Protein AF-A0A559JQ53-F1 (afdb_monomer_lite)

Sequence (118 aa):
MRSNHPAIQATTRSGTSKWLIRFFVFIILFGSMTIGLQQVKAPRPVGSEAHADQFSAARAMEKLREIAKEPHPVEYVAHDKVRDYLLSELDDMGLMPVVQQAVVTSEWDRSRTMSSCS

Structure (mmCIF, N/CA/C/O backbone):
data_AF-A0A559JQ53-F1
#
_entry.id   AF-A0A559JQ53-F1
#
loop_
_atom_site.group_PDB
_atom_site.id
_atom_site.type_symbol
_atom_site.label_atom_id
_atom_site.label_alt_id
_atom_site.label_comp_id
_atom_site.label_asym_id
_atom_site.label_entity_id
_atom_site.label_se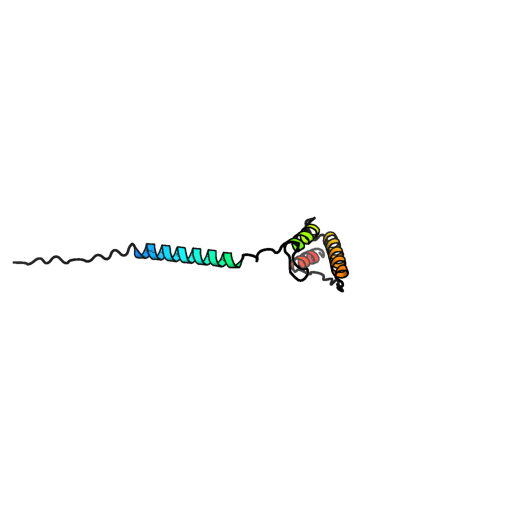q_id
_atom_site.pdbx_PDB_ins_code
_atom_site.Cartn_x
_atom_site.Cartn_y
_atom_site.Cartn_z
_atom_site.occupancy
_atom_site.B_iso_or_equiv
_atom_site.auth_seq_id
_atom_site.auth_comp_id
_atom_site.auth_asym_id
_atom_site.auth_atom_id
_atom_site.pdbx_PDB_model_num
ATOM 1 N N . MET A 1 1 ? -23.990 40.379 81.858 1.00 44.88 1 MET A N 1
ATOM 2 C CA . MET A 1 1 ? -24.014 38.956 81.450 1.00 44.88 1 MET A CA 1
ATOM 3 C C . MET A 1 1 ? -23.853 38.892 79.941 1.00 44.88 1 MET A C 1
ATOM 5 O O . MET A 1 1 ? -24.730 39.360 79.232 1.00 44.88 1 MET A O 1
ATOM 9 N N . ARG A 1 2 ? -22.688 38.446 79.461 1.00 46.19 2 ARG A N 1
ATOM 10 C CA . ARG A 1 2 ? -22.316 38.428 78.039 1.00 46.19 2 ARG A CA 1
ATOM 11 C C . ARG A 1 2 ? -22.658 37.049 77.477 1.00 46.19 2 ARG A C 1
ATOM 13 O O . ARG A 1 2 ? -22.052 36.068 77.894 1.00 46.19 2 ARG A O 1
ATOM 20 N N . SER A 1 3 ? -23.662 36.963 76.610 1.00 58.19 3 SER A N 1
ATOM 21 C CA . SER A 1 3 ? -23.991 35.734 75.889 1.00 58.19 3 SER A CA 1
ATOM 22 C C . SER A 1 3 ? -22.958 35.508 74.783 1.00 58.19 3 SER A C 1
ATOM 24 O O . SER A 1 3 ? -22.817 36.310 73.863 1.00 58.19 3 SER A O 1
ATOM 26 N N . ASN A 1 4 ? -22.206 34.416 74.897 1.00 60.72 4 ASN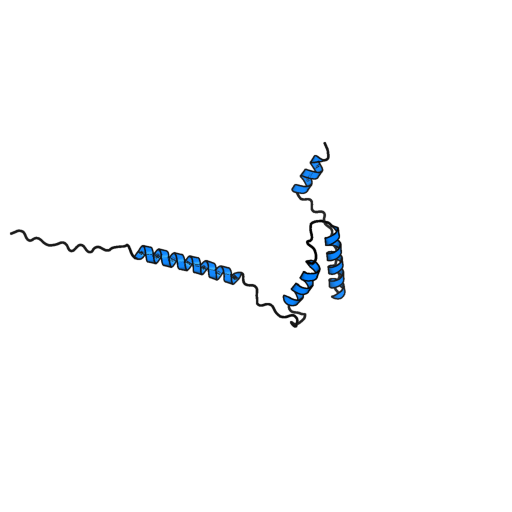 A N 1
ATOM 27 C CA . ASN A 1 4 ? -21.311 33.938 73.851 1.00 60.72 4 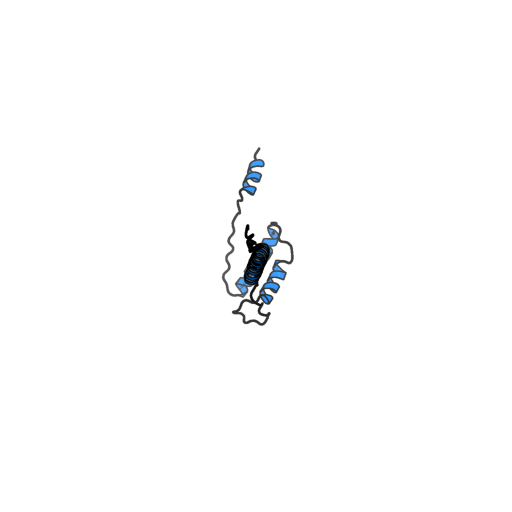ASN A CA 1
ATOM 28 C C . ASN A 1 4 ? -22.121 33.029 72.918 1.00 60.72 4 ASN A C 1
ATOM 30 O O . ASN A 1 4 ? -22.472 31.914 73.298 1.00 60.72 4 ASN A O 1
ATOM 34 N N . HIS A 1 5 ? -22.430 33.498 71.709 1.00 64.88 5 HIS A N 1
ATOM 35 C CA . HIS A 1 5 ? -22.939 32.640 70.640 1.00 64.88 5 HIS A CA 1
ATOM 36 C C . HIS A 1 5 ? -21.759 31.986 69.907 1.00 64.88 5 HIS A C 1
ATOM 38 O O . HIS A 1 5 ? -20.913 32.714 69.382 1.00 64.88 5 HIS A O 1
ATOM 44 N N . PRO A 1 6 ? -21.678 30.647 69.817 1.00 63.78 6 PRO A N 1
ATOM 45 C CA . PRO A 1 6 ? -20.735 30.017 68.910 1.00 63.78 6 PRO A CA 1
ATOM 46 C C . PRO A 1 6 ? -21.240 30.171 67.471 1.00 63.78 6 PRO A C 1
ATOM 48 O O . PRO A 1 6 ? -22.313 29.689 67.108 1.00 63.78 6 PRO A O 1
ATOM 51 N N . ALA A 1 7 ? -20.449 30.854 66.647 1.00 60.94 7 ALA A N 1
ATOM 52 C CA . ALA A 1 7 ? -20.612 30.852 65.204 1.00 60.94 7 ALA A CA 1
ATOM 53 C C . ALA A 1 7 ? -20.328 29.436 64.675 1.00 60.94 7 ALA A C 1
ATOM 55 O O . ALA A 1 7 ? -19.196 28.956 64.737 1.00 60.94 7 ALA A O 1
ATOM 56 N N . ILE A 1 8 ? -21.357 28.764 64.159 1.00 58.47 8 ILE A N 1
ATOM 57 C CA . ILE A 1 8 ? -21.209 27.508 63.422 1.00 58.47 8 ILE A CA 1
ATOM 58 C C . ILE A 1 8 ? -20.579 27.850 62.067 1.00 58.47 8 ILE A C 1
ATOM 60 O O . ILE A 1 8 ? -21.255 28.332 61.161 1.00 58.47 8 ILE A O 1
ATOM 64 N N . GLN A 1 9 ? -19.269 27.642 61.928 1.00 60.72 9 GLN A N 1
ATOM 65 C CA . GLN A 1 9 ? -18.598 27.760 60.636 1.00 60.72 9 GLN A CA 1
ATOM 66 C C . GLN A 1 9 ? -18.776 26.459 59.848 1.00 60.72 9 GLN A C 1
ATOM 68 O O . GLN A 1 9 ? -18.140 25.445 60.134 1.00 60.72 9 GLN A O 1
ATOM 73 N N . ALA A 1 10 ? -19.650 26.491 58.842 1.00 55.91 10 ALA A N 1
ATOM 74 C CA . ALA A 1 10 ? -19.766 25.430 57.852 1.00 55.91 10 ALA A CA 1
ATOM 75 C C . ALA A 1 10 ? -18.539 25.467 56.924 1.00 55.91 10 ALA A C 1
ATOM 77 O O . ALA A 1 10 ? -18.454 26.254 55.985 1.00 55.91 10 ALA A O 1
ATOM 78 N N . THR A 1 11 ? -17.560 24.618 57.217 1.00 59.84 11 THR A N 1
ATOM 79 C CA . THR A 1 11 ? -16.381 24.394 56.377 1.00 59.84 11 THR A CA 1
ATOM 80 C C . THR A 1 11 ? -16.777 23.520 55.183 1.00 59.84 11 THR A C 1
ATOM 82 O O . THR A 1 11 ? -17.080 22.336 55.322 1.00 59.84 11 THR A O 1
ATOM 85 N N . THR A 1 12 ? -16.802 24.103 53.983 1.00 59.12 12 THR A N 1
ATOM 86 C CA . THR A 1 12 ? -16.924 23.351 52.728 1.00 59.12 12 THR A CA 1
ATOM 87 C C . THR A 1 12 ? -15.522 23.009 52.220 1.00 59.12 12 THR A C 1
ATOM 89 O O . THR A 1 12 ? -14.840 23.789 51.558 1.00 59.12 12 THR A O 1
ATOM 92 N N . ARG A 1 13 ? -15.044 21.808 52.562 1.00 57.47 13 ARG A N 1
ATOM 93 C CA . ARG A 1 13 ? -13.749 21.278 52.105 1.00 57.47 13 ARG A CA 1
ATOM 94 C C . ARG A 1 13 ? -13.833 20.891 50.621 1.00 57.47 13 ARG A C 1
ATOM 96 O O . ARG A 1 13 ? -14.229 19.782 50.280 1.00 57.47 13 ARG A O 1
ATOM 103 N N . SER A 1 14 ? -13.407 21.780 49.726 1.00 60.47 14 SER A N 1
ATOM 104 C CA . SER A 1 14 ? -13.459 21.634 48.255 1.00 60.47 14 SER A CA 1
ATOM 105 C C . SER A 1 14 ? -12.418 20.671 47.634 1.00 60.47 14 SER A C 1
ATOM 107 O O . SER A 1 14 ? -12.075 20.777 46.456 1.00 60.47 14 SER A O 1
ATOM 109 N N . GLY A 1 15 ? -11.906 19.699 48.398 1.00 60.91 15 GLY A N 1
ATOM 110 C CA . GLY A 1 15 ? -10.804 18.822 47.968 1.00 60.91 15 GLY A CA 1
ATOM 111 C C . GLY A 1 15 ? -11.198 17.671 47.032 1.00 60.91 15 GLY A C 1
ATOM 112 O O . GLY A 1 15 ? -10.378 17.222 46.236 1.00 60.91 15 GLY A O 1
ATOM 113 N N . THR A 1 16 ? -12.447 17.205 47.087 1.00 64.62 16 THR A N 1
ATOM 114 C CA . THR A 1 16 ? -12.922 16.017 46.349 1.00 64.62 16 THR A CA 1
ATOM 115 C C . THR A 1 16 ? -13.294 16.320 44.896 1.00 64.62 16 THR A C 1
ATOM 117 O O . THR A 1 16 ? -13.048 15.505 44.009 1.00 64.62 16 THR A O 1
ATOM 120 N N . SER A 1 17 ? -13.804 17.525 44.624 1.00 70.06 17 SER A N 1
ATOM 121 C CA . SER A 1 17 ? -14.234 17.951 43.284 1.00 70.06 17 SER A CA 1
ATOM 122 C C . SER A 1 17 ? -13.087 17.948 42.264 1.00 70.06 17 SER A C 1
ATOM 124 O O . SER A 1 17 ? -13.250 17.467 41.146 1.00 70.06 17 SER A O 1
ATOM 126 N N . LYS A 1 18 ? -11.876 18.372 42.655 1.00 81.38 18 LYS A N 1
ATOM 127 C CA . LYS A 1 18 ? -10.714 18.374 41.745 1.00 81.38 18 LYS A CA 1
ATOM 128 C C . LYS A 1 18 ? -10.269 16.968 41.342 1.00 81.38 18 LYS A C 1
ATOM 130 O O . LYS A 1 18 ? -9.791 16.782 40.227 1.00 81.38 18 LYS A O 1
ATOM 135 N N . TRP A 1 19 ? -10.404 15.992 42.237 1.00 86.00 19 TRP A N 1
ATOM 136 C CA . TRP A 1 19 ? -10.078 14.599 41.938 1.00 86.00 19 TRP A CA 1
ATOM 137 C C . TRP A 1 19 ? -11.107 13.988 40.983 1.00 86.00 19 TRP A C 1
ATOM 139 O O . TRP A 1 19 ? -10.726 13.346 40.009 1.00 86.00 19 TRP A O 1
ATOM 149 N N . LEU A 1 20 ? -12.390 14.306 41.182 1.00 90.31 20 LEU A N 1
ATOM 150 C CA . LEU A 1 20 ? -13.462 13.921 40.263 1.00 90.31 20 LEU A CA 1
ATOM 151 C C . LEU A 1 20 ? -13.266 14.539 38.874 1.00 90.31 20 LEU A C 1
ATOM 153 O O . LEU A 1 20 ? -13.305 13.818 37.884 1.00 90.31 20 LEU A O 1
ATOM 157 N N . ILE A 1 21 ? -12.968 15.839 38.785 1.00 91.62 21 ILE A N 1
ATOM 158 C CA . ILE A 1 21 ? -12.699 16.507 37.500 1.00 91.62 21 ILE A CA 1
ATOM 159 C C . ILE A 1 21 ? -11.501 15.860 36.794 1.00 91.62 21 ILE A C 1
ATOM 161 O O . ILE A 1 21 ? -11.582 15.559 35.608 1.00 91.62 21 ILE A O 1
ATOM 165 N N . ARG A 1 22 ? -10.402 15.594 37.512 1.00 91.88 22 ARG A N 1
ATOM 166 C CA . ARG A 1 22 ? -9.226 14.915 36.943 1.00 91.88 22 ARG A CA 1
ATOM 167 C C . ARG A 1 22 ? -9.555 13.519 36.422 1.00 91.88 22 ARG A C 1
ATOM 169 O O . ARG A 1 22 ? -9.094 13.160 35.344 1.00 91.88 22 ARG A O 1
ATOM 176 N N . PHE A 1 23 ? -10.369 12.765 37.153 1.00 95.06 23 PHE A N 1
ATOM 177 C CA . PHE A 1 23 ? -10.820 11.444 36.733 1.00 95.06 23 PHE A CA 1
ATOM 178 C C . PHE A 1 23 ? -11.698 11.510 35.475 1.00 95.06 23 PHE A C 1
ATOM 180 O O . PHE A 1 23 ? -11.453 10.779 34.520 1.00 95.06 23 PHE A O 1
ATOM 187 N N . PHE A 1 24 ? -12.654 12.442 35.422 1.00 95.50 24 PHE A N 1
ATOM 188 C CA . PHE A 1 24 ? -13.488 12.660 34.238 1.00 95.50 24 PHE A CA 1
ATOM 189 C C . PHE A 1 24 ? -12.669 13.080 33.014 1.00 95.50 24 PHE A C 1
ATOM 191 O O . PHE A 1 24 ? -12.865 12.525 31.937 1.00 95.50 24 PHE A O 1
ATOM 198 N N . VAL A 1 25 ? -11.713 14.002 33.171 1.00 96.19 25 VAL A N 1
ATOM 199 C CA . VAL A 1 25 ? -10.800 14.395 32.083 1.00 96.19 25 VAL A CA 1
ATOM 200 C C . VAL A 1 25 ? -9.997 13.192 31.590 1.00 96.19 25 VAL A C 1
ATOM 202 O O . VAL A 1 25 ? -9.870 13.002 30.384 1.00 96.19 25 VAL A O 1
ATOM 205 N N . PHE A 1 26 ? -9.504 12.347 32.499 1.00 96.06 26 PHE A N 1
ATOM 206 C CA . PHE A 1 26 ? -8.769 11.139 32.130 1.00 96.06 26 PHE A CA 1
ATOM 207 C C . PHE A 1 26 ? -9.640 10.147 31.348 1.00 96.06 26 PHE A C 1
ATOM 209 O O . PHE A 1 26 ? -9.207 9.638 30.317 1.00 96.06 26 PHE A O 1
ATOM 216 N N . ILE A 1 27 ? -10.888 9.924 31.780 1.00 96.50 27 ILE A N 1
ATOM 217 C CA . ILE A 1 27 ? -11.850 9.081 31.055 1.00 96.50 27 ILE A CA 1
ATOM 218 C C . ILE A 1 27 ? -12.134 9.644 29.663 1.00 96.50 27 ILE A C 1
ATOM 220 O O . ILE A 1 27 ? -12.154 8.880 28.704 1.00 96.50 27 ILE A O 1
ATOM 224 N N . ILE A 1 28 ? -12.326 10.958 29.531 1.00 96.69 28 ILE A N 1
ATOM 225 C CA . ILE A 1 28 ? -12.579 11.594 28.231 1.00 96.69 28 ILE A CA 1
ATOM 226 C C . ILE A 1 28 ? -11.377 11.409 27.301 1.00 96.69 28 ILE A C 1
ATOM 228 O O . ILE A 1 28 ? -11.557 11.064 26.136 1.00 96.69 28 ILE A O 1
ATOM 232 N N . LEU A 1 29 ? -10.157 11.589 27.812 1.00 96.81 29 LEU A N 1
ATOM 233 C CA . LEU A 1 29 ? -8.930 11.459 27.027 1.00 96.81 29 LEU A CA 1
ATOM 234 C C . LEU A 1 29 ? -8.686 10.009 26.581 1.00 96.81 29 LEU A C 1
ATOM 236 O O . LEU A 1 29 ? -8.302 9.753 25.443 1.00 96.81 29 LEU A O 1
ATOM 240 N N . PHE A 1 30 ? -8.965 9.042 27.456 1.00 96.62 30 PHE A N 1
ATOM 241 C CA . PHE A 1 30 ? -8.856 7.622 27.123 1.00 96.62 30 PHE A CA 1
ATOM 242 C C . PHE A 1 30 ? -9.989 7.161 26.190 1.00 96.62 30 PHE A C 1
ATOM 244 O O . PHE A 1 30 ? -9.778 6.382 25.259 1.00 96.62 30 PHE A O 1
ATOM 251 N N . GLY A 1 31 ? -11.197 7.682 26.396 1.00 96.12 31 GLY A N 1
ATOM 252 C CA . GLY A 1 31 ? -12.355 7.451 25.539 1.00 96.12 31 GLY A CA 1
ATOM 253 C C . GLY A 1 31 ? -12.126 7.967 24.120 1.00 96.12 31 GLY A C 1
ATOM 254 O O . GLY A 1 31 ? -12.322 7.224 23.163 1.00 96.12 31 GLY A O 1
ATOM 255 N N . SER A 1 32 ? -11.631 9.196 23.958 1.00 92.62 32 SER A N 1
ATOM 256 C CA . SER A 1 32 ? -11.339 9.747 22.630 1.00 92.62 32 SER A CA 1
ATOM 257 C C . SER A 1 32 ? -10.225 8.975 21.919 1.00 92.62 32 SER A C 1
ATOM 259 O O . SER A 1 32 ? -10.362 8.669 20.736 1.00 92.62 32 SER A O 1
ATOM 261 N N . MET A 1 33 ? -9.175 8.575 22.646 1.00 93.88 33 MET A N 1
ATOM 262 C CA . MET A 1 33 ? -8.096 7.735 22.118 1.00 93.88 33 MET A CA 1
ATOM 263 C C . MET A 1 33 ? -8.623 6.386 21.608 1.00 93.88 33 MET A C 1
ATOM 265 O O . MET A 1 33 ? -8.331 5.984 20.484 1.00 93.88 33 MET A O 1
ATOM 269 N N . THR A 1 34 ? -9.440 5.689 22.402 1.00 92.00 34 THR A N 1
ATOM 270 C CA . THR A 1 34 ? -9.993 4.380 22.010 1.00 92.00 34 THR A CA 1
ATOM 271 C C . THR A 1 34 ? -10.966 4.478 20.835 1.00 92.00 34 THR A C 1
ATOM 273 O O . THR A 1 34 ? -10.906 3.637 19.938 1.00 92.00 34 THR A O 1
ATOM 276 N N . ILE A 1 35 ? -11.815 5.510 20.793 1.00 90.19 35 ILE A N 1
ATOM 277 C CA . ILE A 1 35 ? -12.719 5.776 19.662 1.00 90.19 35 ILE A CA 1
ATOM 278 C C . ILE A 1 35 ? -11.915 6.081 18.393 1.00 90.19 35 ILE A C 1
ATOM 280 O O . ILE A 1 35 ? -12.213 5.527 17.336 1.00 90.19 35 ILE A O 1
ATOM 284 N N . GLY A 1 36 ? -10.865 6.901 18.492 1.00 88.88 36 GLY A N 1
ATOM 285 C CA . GLY A 1 36 ? -9.970 7.188 17.370 1.00 88.88 36 GLY A CA 1
ATOM 286 C C . GLY A 1 36 ? -9.325 5.919 16.811 1.00 88.88 36 GLY A C 1
ATOM 287 O O . GLY A 1 36 ? -9.364 5.678 15.608 1.00 88.88 36 GLY A O 1
ATOM 288 N N . LEU A 1 37 ? -8.827 5.040 17.685 1.00 86.69 37 LEU A N 1
ATOM 289 C CA . LEU A 1 37 ? -8.237 3.760 17.279 1.00 86.69 37 LEU A CA 1
ATOM 290 C C . LEU A 1 37 ? -9.243 2.801 16.623 1.00 86.69 37 LEU A C 1
ATOM 292 O O . LEU A 1 37 ? -8.848 1.957 15.820 1.00 86.69 37 LEU A O 1
ATOM 296 N N . GLN A 1 38 ? -10.539 2.906 16.928 1.00 83.75 38 GLN A N 1
ATOM 297 C CA . GLN A 1 38 ? -11.557 2.100 16.249 1.00 83.75 38 GLN A CA 1
ATOM 298 C C . GLN A 1 38 ? -11.772 2.522 14.791 1.00 83.75 38 GLN A C 1
ATOM 300 O O . GLN A 1 38 ? -12.089 1.659 13.977 1.00 83.75 38 GLN A O 1
ATOM 305 N N . GLN A 1 39 ? -11.535 3.791 14.442 1.00 78.94 39 GLN A N 1
ATOM 306 C CA . GLN A 1 39 ? -11.649 4.274 13.059 1.00 78.94 39 GLN A CA 1
ATOM 307 C C . GLN A 1 39 ? -10.520 3.762 12.151 1.00 78.94 39 GLN A C 1
ATOM 309 O O . GLN A 1 39 ? -10.686 3.714 10.938 1.00 78.94 39 GLN A O 1
ATOM 314 N N . VAL A 1 40 ? -9.392 3.333 12.725 1.00 83.69 40 VAL A N 1
ATOM 315 C CA . VAL A 1 40 ? -8.222 2.831 11.977 1.00 83.69 40 VAL A CA 1
ATOM 316 C C . VAL A 1 40 ? -8.338 1.330 11.653 1.00 83.69 40 VAL A C 1
ATOM 318 O O . VAL A 1 40 ? -7.506 0.769 10.943 1.00 83.69 40 VAL A O 1
ATOM 321 N N . LYS A 1 41 ? -9.368 0.635 12.153 1.00 74.31 41 LYS A N 1
ATOM 322 C CA . LYS A 1 41 ? -9.524 -0.804 11.910 1.00 74.31 41 LYS A CA 1
ATOM 323 C C . LYS A 1 41 ? -9.951 -1.062 10.468 1.00 74.31 41 LYS A C 1
ATOM 325 O O . LYS A 1 41 ? -11.039 -0.669 10.057 1.00 74.31 41 LYS A O 1
ATOM 330 N N . ALA A 1 42 ? -9.113 -1.787 9.732 1.00 73.62 42 ALA A N 1
ATOM 331 C CA . ALA A 1 42 ? -9.477 -2.294 8.419 1.00 73.62 42 ALA A CA 1
ATOM 332 C C . ALA A 1 42 ? -10.738 -3.183 8.509 1.00 73.62 42 ALA A C 1
ATOM 334 O O . ALA A 1 42 ? -10.925 -3.890 9.510 1.00 73.62 42 ALA A O 1
ATOM 335 N N . PRO A 1 43 ? -11.603 -3.171 7.478 1.00 73.50 43 PRO A N 1
ATOM 336 C CA . PRO A 1 43 ? -12.722 -4.100 7.390 1.00 73.50 43 PRO A CA 1
ATOM 337 C C . PRO A 1 43 ? -12.224 -5.551 7.431 1.00 73.50 43 PRO A C 1
ATOM 339 O O . PRO A 1 43 ? -11.084 -5.846 7.063 1.00 73.50 43 PRO A O 1
ATOM 342 N N . ARG A 1 44 ? -13.073 -6.473 7.908 1.00 74.25 44 ARG A N 1
ATOM 343 C CA . ARG A 1 44 ? -12.699 -7.892 8.005 1.00 74.25 44 ARG A CA 1
ATOM 344 C C . ARG A 1 44 ? -12.310 -8.423 6.617 1.00 74.25 44 ARG A C 1
ATOM 346 O O . ARG A 1 44 ? -13.075 -8.218 5.675 1.00 74.25 44 ARG A O 1
ATOM 353 N N . PRO A 1 45 ? -11.161 -9.106 6.486 1.00 73.62 45 PRO A N 1
ATOM 354 C CA . PRO A 1 45 ? -10.713 -9.612 5.200 1.00 73.62 45 PRO A CA 1
ATOM 355 C C . PRO A 1 45 ? -11.648 -10.720 4.712 1.00 73.62 45 PRO A C 1
ATOM 357 O O . PRO A 1 45 ? -11.973 -11.647 5.456 1.00 73.62 45 PRO A O 1
ATOM 360 N N . VAL A 1 46 ? -12.065 -10.623 3.452 1.00 79.25 46 VAL A N 1
ATOM 361 C CA . VAL A 1 46 ? -12.770 -11.702 2.754 1.00 79.25 46 VAL A CA 1
ATOM 362 C C . VAL A 1 46 ? -11.737 -12.743 2.303 1.00 79.25 46 VAL A C 1
ATOM 364 O O . VAL A 1 46 ? -10.612 -12.383 1.944 1.00 79.25 46 VAL A O 1
ATOM 367 N N . GLY A 1 47 ? -12.090 -14.030 2.372 1.00 78.00 47 GLY A N 1
ATOM 368 C CA . GLY A 1 47 ? -11.197 -15.144 2.027 1.00 78.00 47 GLY A CA 1
ATOM 369 C C . GLY A 1 47 ? -10.794 -15.193 0.546 1.00 78.00 47 GLY A C 1
ATOM 370 O O . GLY A 1 47 ? -11.226 -14.368 -0.262 1.00 78.00 47 GLY A O 1
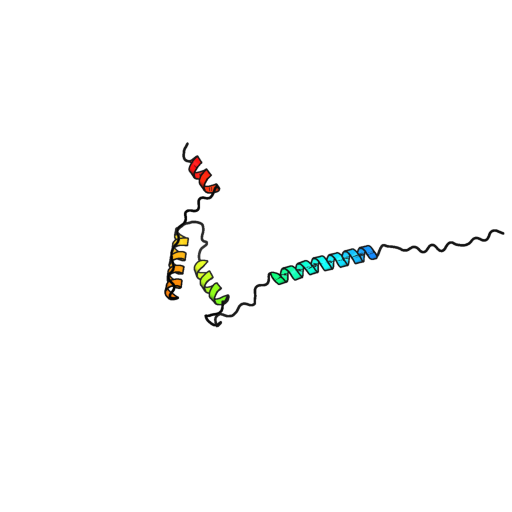ATOM 371 N N . SER A 1 48 ? -9.964 -16.174 0.179 1.00 76.75 48 SER A N 1
ATOM 372 C CA . SER A 1 48 ? -9.519 -16.414 -1.208 1.00 76.75 48 SER A CA 1
ATOM 373 C C . SER A 1 48 ? -10.676 -16.724 -2.159 1.00 76.75 48 SER A C 1
ATOM 375 O O . SER A 1 48 ? -10.653 -16.281 -3.304 1.00 76.75 48 SER A O 1
ATOM 377 N N . GLU A 1 49 ? -11.713 -17.387 -1.644 1.00 80.31 49 GLU A N 1
ATOM 378 C CA . GLU A 1 49 ? -12.896 -17.847 -2.387 1.00 80.31 49 GLU A CA 1
ATOM 379 C C . GLU A 1 49 ? -13.966 -16.760 -2.594 1.00 80.31 49 GLU A C 1
ATOM 381 O O . GLU A 1 49 ? -15.080 -17.054 -3.021 1.00 80.31 49 GLU A O 1
ATOM 386 N N . ALA A 1 50 ? -13.676 -15.498 -2.251 1.00 78.56 50 ALA A N 1
ATOM 387 C CA . ALA A 1 50 ? -14.598 -14.395 -2.524 1.00 78.56 50 ALA A CA 1
ATOM 388 C C . ALA A 1 50 ? -14.901 -14.313 -4.029 1.00 78.56 50 ALA A C 1
ATOM 390 O O . ALA A 1 50 ? -14.025 -14.605 -4.845 1.00 78.56 50 ALA A O 1
ATOM 391 N N . HIS A 1 51 ? -16.086 -13.841 -4.415 1.00 81.12 51 HIS A N 1
ATOM 392 C CA . HIS A 1 51 ? -16.390 -13.621 -5.830 1.00 81.12 51 HIS A CA 1
ATOM 393 C C . HIS A 1 51 ? -15.349 -12.702 -6.502 1.00 81.12 51 HIS A C 1
ATOM 395 O O . HIS A 1 51 ? -14.703 -11.875 -5.848 1.00 81.12 51 HIS A O 1
ATOM 401 N N . ALA A 1 52 ? -15.146 -12.886 -7.809 1.00 81.50 52 ALA A N 1
ATOM 402 C CA . ALA A 1 52 ? -14.130 -12.167 -8.581 1.00 81.50 52 ALA A CA 1
ATOM 403 C C . ALA A 1 52 ? -14.403 -10.654 -8.684 1.00 81.50 52 ALA A C 1
ATOM 405 O O . ALA A 1 52 ? -13.472 -9.874 -8.854 1.00 81.50 52 ALA A O 1
ATOM 406 N N . ASP A 1 53 ? -15.662 -10.243 -8.528 1.00 83.94 53 ASP A N 1
ATOM 407 C CA . ASP A 1 53 ? -16.112 -8.847 -8.505 1.00 83.94 53 ASP A CA 1
ATOM 408 C C . ASP A 1 53 ? -15.862 -8.143 -7.158 1.00 83.94 53 ASP A C 1
ATOM 410 O O . ASP A 1 53 ? -16.056 -6.933 -7.038 1.00 83.94 53 ASP A O 1
ATOM 414 N N . GLN A 1 54 ? -15.411 -8.881 -6.140 1.00 83.81 54 GLN A N 1
ATOM 415 C CA . GLN A 1 54 ? -15.134 -8.357 -4.810 1.00 83.81 54 GLN A CA 1
ATOM 416 C C . GLN A 1 54 ? -13.637 -8.323 -4.526 1.00 83.81 54 GLN A C 1
ATOM 418 O O . GLN A 1 54 ? -12.870 -9.230 -4.862 1.00 83.81 54 GLN A O 1
ATOM 423 N N . PHE A 1 55 ? -13.211 -7.276 -3.827 1.00 82.56 55 PHE A N 1
ATOM 424 C CA . PHE A 1 55 ? -11.848 -7.194 -3.330 1.00 82.56 55 PHE A CA 1
ATOM 425 C C . PHE A 1 55 ? -11.602 -8.259 -2.246 1.00 82.56 55 PHE A C 1
ATOM 427 O O . PHE A 1 55 ? -12.319 -8.323 -1.247 1.00 82.56 55 PHE A O 1
ATOM 434 N N . SER A 1 56 ? -10.551 -9.066 -2.417 1.00 88.56 56 SER A N 1
ATOM 435 C CA . SER A 1 56 ? -10.084 -10.040 -1.423 1.00 88.56 56 SER A CA 1
ATOM 436 C C . SER A 1 56 ? -8.664 -9.696 -0.995 1.00 88.56 56 SER A C 1
ATOM 438 O O . SER A 1 56 ? -7.723 -9.776 -1.788 1.00 88.56 56 SER A O 1
ATOM 440 N N . ALA A 1 57 ? -8.499 -9.362 0.286 1.00 86.06 57 ALA A N 1
ATOM 441 C CA . ALA A 1 57 ? -7.182 -9.123 0.865 1.00 86.06 57 ALA A CA 1
ATOM 442 C C . ALA A 1 57 ? -6.287 -10.370 0.764 1.00 86.06 57 ALA A C 1
ATOM 444 O O . ALA A 1 57 ? -5.081 -10.238 0.591 1.00 86.06 57 ALA A O 1
ATOM 445 N N . ALA A 1 58 ? -6.864 -11.577 0.815 1.00 86.50 58 ALA A N 1
ATOM 446 C CA . ALA A 1 58 ? -6.112 -12.820 0.668 1.00 86.50 58 ALA A CA 1
ATOM 447 C C . ALA A 1 58 ? -5.478 -12.946 -0.731 1.00 86.50 58 ALA A C 1
ATOM 449 O O . ALA A 1 58 ? -4.277 -13.194 -0.824 1.00 86.50 58 ALA A O 1
ATOM 450 N N . ARG A 1 59 ? -6.250 -12.688 -1.801 1.00 88.56 59 ARG A N 1
ATOM 451 C CA . ARG A 1 59 ? -5.729 -12.676 -3.183 1.00 88.56 59 ARG A CA 1
ATOM 452 C C . ARG A 1 59 ? -4.714 -11.557 -3.406 1.00 88.56 59 ARG A C 1
ATOM 454 O O . ARG A 1 59 ? -3.674 -11.778 -4.018 1.00 88.56 59 ARG A O 1
ATOM 461 N N . ALA A 1 60 ? -4.977 -10.367 -2.863 1.00 87.31 60 ALA A N 1
ATOM 462 C CA . ALA A 1 60 ? -4.037 -9.250 -2.944 1.00 87.31 60 ALA A CA 1
ATOM 463 C C . ALA A 1 60 ? -2.688 -9.593 -2.286 1.00 87.31 60 ALA A C 1
ATOM 465 O O . ALA A 1 60 ? -1.632 -9.316 -2.848 1.00 87.31 60 ALA A O 1
ATOM 466 N N . MET A 1 61 ? -2.709 -10.254 -1.124 1.00 88.69 61 MET A N 1
ATOM 467 C CA . MET A 1 61 ? -1.494 -10.668 -0.419 1.00 88.69 61 MET A CA 1
ATOM 468 C C . MET A 1 61 ? -0.672 -11.712 -1.182 1.00 88.69 61 MET A C 1
ATOM 470 O O . MET A 1 61 ? 0.550 -11.714 -1.057 1.00 88.69 61 MET A O 1
ATOM 474 N N . GLU A 1 62 ? -1.299 -12.585 -1.970 1.00 87.31 62 GLU A N 1
ATOM 475 C CA . GLU A 1 62 ? -0.581 -13.530 -2.832 1.00 87.31 62 GLU A CA 1
ATOM 476 C C . GLU A 1 62 ? 0.235 -12.801 -3.904 1.00 87.31 62 GLU A C 1
ATOM 478 O O . GLU A 1 62 ? 1.436 -13.033 -4.024 1.00 87.31 62 GLU A O 1
ATOM 483 N N . LYS A 1 63 ? -0.378 -11.832 -4.592 1.00 82.94 63 LYS A N 1
ATOM 484 C CA . LYS A 1 63 ? 0.304 -10.982 -5.581 1.00 82.94 63 LYS A CA 1
ATOM 485 C C . LYS A 1 63 ? 1.414 -10.142 -4.942 1.00 82.94 63 LYS A C 1
ATOM 487 O O . LYS A 1 63 ? 2.512 -10.037 -5.482 1.00 82.94 63 LYS A O 1
ATOM 492 N N . LEU A 1 64 ? 1.169 -9.598 -3.748 1.00 86.31 64 LEU A N 1
ATOM 493 C CA . LEU A 1 64 ? 2.171 -8.822 -3.010 1.00 86.31 64 LEU A CA 1
ATOM 494 C C . LEU A 1 64 ? 3.397 -9.646 -2.617 1.00 86.31 64 LEU A C 1
ATOM 496 O O . LEU A 1 64 ? 4.488 -9.089 -2.567 1.00 86.31 64 LEU A O 1
ATOM 500 N N . ARG A 1 65 ? 3.257 -10.949 -2.348 1.00 86.69 65 ARG A N 1
ATOM 501 C CA . ARG A 1 65 ? 4.417 -11.809 -2.061 1.00 86.69 65 ARG A CA 1
ATOM 502 C C . ARG A 1 65 ? 5.345 -11.937 -3.257 1.00 86.69 65 ARG A C 1
ATOM 504 O O . ARG A 1 65 ? 6.546 -12.007 -3.043 1.00 86.69 65 ARG A O 1
ATOM 511 N N . GLU A 1 66 ? 4.803 -11.956 -4.472 1.00 81.50 66 GLU A N 1
ATOM 512 C CA . GLU A 1 66 ? 5.597 -11.981 -5.702 1.00 81.50 66 GLU A CA 1
ATOM 513 C C . GLU A 1 66 ? 6.343 -10.658 -5.893 1.00 81.50 66 GLU A C 1
ATOM 515 O O . GLU A 1 66 ? 7.551 -10.646 -6.116 1.00 81.50 66 GLU A O 1
ATOM 520 N N . ILE A 1 67 ? 5.633 -9.543 -5.706 1.00 78.06 67 ILE A N 1
ATOM 521 C CA . ILE A 1 67 ? 6.194 -8.195 -5.842 1.00 78.06 67 ILE A CA 1
ATOM 522 C C . ILE A 1 67 ? 7.233 -7.916 -4.750 1.00 78.06 67 ILE A C 1
ATOM 524 O O . ILE A 1 67 ? 8.229 -7.269 -5.016 1.00 78.06 67 ILE A O 1
ATOM 528 N N . ALA A 1 68 ? 7.045 -8.394 -3.521 1.00 82.50 68 ALA A N 1
ATOM 529 C CA . ALA A 1 68 ? 7.923 -8.088 -2.389 1.00 82.50 68 ALA A CA 1
ATOM 530 C C . ALA A 1 68 ? 9.075 -9.093 -2.192 1.00 82.50 68 ALA A C 1
ATOM 532 O O . ALA A 1 68 ? 9.704 -9.080 -1.133 1.00 82.50 68 ALA A O 1
ATOM 533 N N . LYS A 1 69 ? 9.346 -9.978 -3.166 1.00 79.31 69 LYS A N 1
ATOM 534 C CA . LYS A 1 69 ? 10.393 -11.016 -3.053 1.00 79.31 69 LYS A CA 1
ATOM 535 C C . LYS A 1 69 ? 11.774 -10.451 -2.740 1.00 79.31 69 LYS A C 1
ATOM 537 O O . LYS A 1 69 ? 12.502 -11.022 -1.932 1.00 79.31 69 LYS A O 1
ATOM 542 N N . GLU A 1 70 ? 12.124 -9.341 -3.371 1.00 71.44 70 GLU A N 1
ATOM 543 C CA . GLU A 1 70 ? 13.383 -8.637 -3.158 1.00 71.44 70 GLU A CA 1
ATOM 544 C C . GLU A 1 70 ? 13.064 -7.207 -2.699 1.00 71.44 70 GLU A C 1
ATOM 546 O O . GLU A 1 70 ? 12.073 -6.624 -3.152 1.00 71.44 70 GLU A O 1
ATOM 551 N N . PRO A 1 71 ? 13.846 -6.602 -1.786 1.00 71.38 71 PRO A N 1
ATOM 552 C CA . PRO A 1 71 ? 13.789 -5.160 -1.591 1.00 71.38 71 PRO A CA 1
ATOM 553 C C . PRO A 1 71 ? 13.964 -4.484 -2.953 1.00 71.38 71 PRO A C 1
ATOM 555 O O . PRO A 1 71 ? 14.811 -4.914 -3.728 1.00 71.38 71 PRO A O 1
ATOM 558 N N . HIS A 1 72 ? 13.174 -3.450 -3.243 1.00 60.16 72 HIS A N 1
ATOM 559 C CA . HIS A 1 72 ? 13.286 -2.666 -4.476 1.00 60.16 72 HIS A CA 1
ATOM 560 C C . HIS A 1 72 ? 13.987 -1.337 -4.159 1.00 60.16 72 HIS A C 1
ATOM 562 O O . HIS A 1 72 ? 13.314 -0.307 -4.053 1.00 60.16 72 HIS A O 1
ATOM 568 N N . PRO A 1 73 ? 15.315 -1.326 -3.918 1.00 61.81 73 PRO A N 1
ATOM 569 C CA . PRO A 1 73 ? 16.075 -0.088 -3.972 1.00 61.81 73 PRO A CA 1
ATOM 570 C C . PRO A 1 73 ? 15.935 0.513 -5.374 1.00 61.81 73 PRO A C 1
ATOM 572 O O . PRO A 1 73 ? 15.545 -0.167 -6.322 1.00 61.81 73 PRO A O 1
ATOM 575 N N . VAL A 1 74 ? 16.259 1.797 -5.511 1.00 57.00 74 VAL A N 1
ATOM 576 C CA . VAL A 1 74 ? 16.122 2.582 -6.754 1.00 57.00 74 VAL A CA 1
ATOM 577 C C . VAL A 1 74 ? 17.132 2.138 -7.839 1.00 57.00 74 VAL A C 1
ATOM 579 O O . VAL A 1 74 ? 17.578 2.929 -8.665 1.00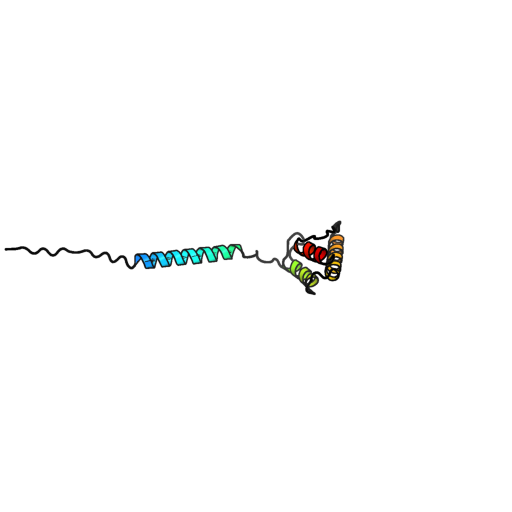 57.00 74 VAL A O 1
ATOM 582 N N . GLU A 1 75 ? 17.533 0.866 -7.843 1.00 55.34 75 GLU A N 1
ATOM 583 C CA . GLU A 1 75 ? 18.171 0.210 -8.969 1.00 55.34 75 GLU A CA 1
ATOM 584 C C . GLU A 1 75 ? 17.094 -0.172 -9.996 1.00 55.34 75 GLU A C 1
ATOM 586 O O . GLU A 1 75 ? 16.288 -1.086 -9.823 1.00 55.34 75 GLU A O 1
ATOM 591 N N . TYR A 1 76 ? 17.123 0.556 -11.105 1.00 60.44 76 TYR A N 1
ATOM 592 C CA . TYR A 1 76 ? 16.216 0.519 -12.253 1.00 60.44 76 TYR A CA 1
ATOM 593 C C . TYR A 1 76 ? 15.774 -0.889 -12.723 1.00 60.44 76 TYR A C 1
ATOM 595 O O . TYR A 1 76 ? 14.634 -1.071 -13.141 1.00 60.44 76 TYR A O 1
ATOM 603 N N . VAL A 1 77 ? 16.632 -1.909 -12.585 1.00 68.00 77 VAL A N 1
ATOM 604 C CA . VAL A 1 77 ? 16.398 -3.272 -13.104 1.00 68.00 77 VAL A CA 1
ATOM 605 C C . VAL A 1 77 ? 15.290 -4.029 -12.354 1.00 68.00 77 VAL A C 1
ATOM 607 O O . VAL A 1 77 ? 14.560 -4.811 -12.963 1.00 68.00 77 VAL A O 1
ATOM 610 N N . ALA A 1 78 ? 15.130 -3.823 -11.040 1.00 68.44 78 ALA A N 1
ATOM 611 C CA . ALA A 1 78 ? 14.070 -4.497 -10.278 1.00 68.44 78 ALA A CA 1
ATOM 612 C C . ALA A 1 78 ? 12.677 -3.954 -10.647 1.00 68.44 78 ALA A C 1
ATOM 614 O O . ALA A 1 78 ? 11.705 -4.707 -10.724 1.00 68.44 78 ALA A O 1
ATOM 615 N N . HIS A 1 79 ? 12.590 -2.657 -10.959 1.00 73.06 79 HIS A N 1
ATOM 616 C CA . HIS A 1 79 ? 11.357 -2.024 -11.423 1.00 73.06 79 HIS A CA 1
ATOM 617 C C . HIS A 1 79 ? 10.912 -2.530 -12.799 1.00 73.06 79 HIS A C 1
ATOM 619 O O . HIS A 1 79 ? 9.710 -2.690 -13.015 1.00 73.06 79 HIS A O 1
ATOM 625 N N . ASP A 1 80 ? 11.852 -2.834 -13.699 1.00 81.50 80 ASP A N 1
ATOM 626 C CA . ASP A 1 80 ? 11.539 -3.390 -15.020 1.00 81.50 80 ASP A CA 1
ATOM 627 C C . ASP A 1 80 ? 10.823 -4.744 -14.914 1.00 81.50 80 ASP A C 1
ATOM 629 O O . ASP A 1 80 ? 9.790 -4.945 -15.549 1.00 81.50 80 ASP A O 1
ATOM 633 N N . LYS A 1 81 ? 11.299 -5.644 -14.043 1.00 81.31 81 LYS A N 1
ATOM 634 C CA . LYS A 1 81 ? 10.673 -6.964 -13.838 1.00 81.31 81 LYS A CA 1
ATOM 635 C C . LYS A 1 81 ? 9.241 -6.855 -13.316 1.00 81.31 81 LYS A C 1
ATOM 637 O O . LYS A 1 81 ? 8.354 -7.559 -13.791 1.00 81.31 81 LYS A O 1
ATOM 642 N N . VAL A 1 82 ? 9.010 -5.971 -12.343 1.00 83.81 82 VAL A N 1
ATOM 643 C CA . VAL A 1 82 ? 7.665 -5.747 -11.791 1.00 83.81 82 VAL A CA 1
ATOM 644 C C . VAL A 1 82 ? 6.754 -5.102 -12.829 1.00 83.81 82 VAL A C 1
ATOM 646 O O . VAL A 1 82 ? 5.598 -5.502 -12.942 1.00 83.81 82 VAL A O 1
ATOM 649 N N . ARG A 1 83 ? 7.257 -4.142 -13.617 1.00 87.56 83 ARG A N 1
ATOM 650 C CA . ARG A 1 83 ? 6.497 -3.559 -14.729 1.00 87.56 83 ARG A CA 1
ATOM 651 C C . ARG A 1 83 ? 6.033 -4.653 -15.683 1.00 87.56 83 ARG A C 1
ATOM 653 O O . ARG A 1 83 ? 4.847 -4.706 -15.987 1.00 87.56 83 ARG A O 1
ATOM 660 N N . ASP A 1 84 ? 6.941 -5.513 -16.129 1.00 88.94 84 ASP A N 1
ATOM 661 C CA . ASP A 1 84 ? 6.625 -6.542 -17.120 1.00 88.94 84 ASP A CA 1
ATOM 662 C C . ASP A 1 84 ? 5.616 -7.563 -16.565 1.00 88.94 84 ASP A C 1
ATOM 664 O O . ASP A 1 84 ? 4.663 -7.924 -17.254 1.00 88.94 84 ASP A O 1
ATOM 668 N N . TYR A 1 85 ? 5.741 -7.933 -15.284 1.00 87.56 85 TYR A N 1
ATOM 669 C CA . TYR A 1 85 ? 4.743 -8.746 -14.582 1.00 87.56 85 TYR A CA 1
ATOM 670 C C . TYR A 1 85 ? 3.352 -8.090 -14.581 1.00 87.56 85 TYR A C 1
ATOM 672 O O . TYR A 1 85 ? 2.364 -8.720 -14.960 1.00 87.56 85 TYR A O 1
ATOM 680 N N . LEU A 1 86 ? 3.265 -6.809 -14.213 1.00 90.12 86 LEU A N 1
ATOM 681 C CA . LEU A 1 86 ? 1.995 -6.079 -14.190 1.00 90.12 86 LEU A CA 1
ATOM 682 C C . LEU A 1 86 ? 1.380 -5.936 -15.585 1.00 90.12 86 LEU A C 1
ATOM 684 O O . LEU A 1 86 ? 0.164 -6.031 -15.715 1.00 90.12 86 LEU A O 1
ATOM 688 N N . LEU A 1 87 ? 2.195 -5.726 -16.624 1.00 93.69 87 LEU A N 1
ATOM 689 C CA . LEU A 1 87 ? 1.706 -5.675 -18.002 1.00 93.69 87 LEU A CA 1
ATOM 690 C C . LEU A 1 87 ? 1.073 -7.006 -18.413 1.00 93.69 87 LEU A C 1
ATOM 692 O O . LEU A 1 87 ? -0.024 -6.986 -18.961 1.00 93.69 87 LEU A O 1
ATOM 696 N N . SER A 1 88 ? 1.719 -8.135 -18.099 1.00 91.25 88 SER A N 1
ATOM 697 C CA . SER A 1 88 ? 1.170 -9.462 -18.412 1.00 91.25 88 SER A CA 1
ATOM 698 C C . SER A 1 88 ? -0.140 -9.746 -17.676 1.00 91.25 88 SER A C 1
ATOM 700 O O . SER A 1 88 ? -1.110 -10.163 -18.292 1.00 91.25 88 SER A O 1
ATOM 702 N N . GLU A 1 89 ? -0.217 -9.420 -16.384 1.00 90.25 89 GLU A N 1
ATOM 703 C CA . GLU A 1 89 ? -1.419 -9.663 -15.584 1.00 90.25 89 GLU A CA 1
ATOM 704 C C . GLU A 1 89 ? -2.605 -8.804 -16.060 1.00 90.25 89 GLU A C 1
ATOM 706 O O . GLU A 1 89 ? -3.749 -9.253 -16.045 1.00 90.25 89 GLU A O 1
ATOM 711 N N . LEU A 1 90 ? -2.349 -7.564 -16.491 1.00 91.38 90 LEU A N 1
ATOM 712 C CA . LEU A 1 90 ? -3.386 -6.682 -17.032 1.00 91.38 90 LEU A CA 1
ATOM 713 C C . LEU A 1 90 ? -3.857 -7.139 -18.421 1.00 91.38 90 LEU A C 1
ATOM 715 O O . LEU A 1 90 ? -5.055 -7.071 -18.697 1.00 91.38 90 LEU A O 1
ATOM 719 N N . ASP A 1 91 ? -2.945 -7.616 -19.269 1.00 91.75 91 ASP A N 1
ATOM 720 C CA . ASP A 1 91 ? -3.278 -8.171 -20.587 1.00 91.75 91 ASP A CA 1
ATOM 721 C C . ASP A 1 91 ? -4.109 -9.459 -20.460 1.00 91.75 91 ASP A C 1
ATOM 723 O O . ASP A 1 91 ? -5.147 -9.591 -21.107 1.00 91.75 91 ASP A O 1
ATOM 727 N N . ASP A 1 92 ? -3.752 -10.344 -19.522 1.00 91.81 92 ASP A N 1
ATOM 728 C CA . ASP A 1 92 ? -4.510 -11.564 -19.203 1.00 91.81 92 ASP A CA 1
ATOM 729 C C . ASP A 1 92 ? -5.942 -11.264 -18.717 1.00 91.81 92 ASP A C 1
ATOM 731 O O . ASP A 1 92 ? -6.863 -12.063 -18.906 1.00 91.81 92 ASP A O 1
ATOM 735 N N . MET A 1 93 ? -6.161 -10.090 -18.115 1.00 89.12 93 MET A N 1
ATOM 736 C CA . MET A 1 93 ? -7.490 -9.596 -17.731 1.00 89.12 93 MET A CA 1
ATOM 737 C C . MET A 1 93 ? -8.258 -8.936 -18.892 1.00 89.12 93 MET A C 1
ATOM 739 O O . MET A 1 93 ? -9.392 -8.491 -18.697 1.00 89.12 93 MET A O 1
ATOM 743 N N . GLY A 1 94 ? -7.672 -8.861 -20.091 1.00 91.75 94 GLY A N 1
ATOM 744 C CA . GLY A 1 94 ? -8.255 -8.237 -21.281 1.00 91.75 94 GLY A CA 1
ATOM 745 C C . GLY A 1 94 ? -8.177 -6.707 -21.292 1.00 91.75 94 GLY A C 1
ATOM 746 O O . GLY A 1 94 ? -8.970 -6.058 -21.978 1.00 91.75 94 GLY A O 1
ATOM 747 N N . LEU A 1 95 ? -7.273 -6.114 -20.506 1.00 91.19 95 LEU A N 1
ATOM 748 C CA . LEU A 1 95 ? -7.053 -4.666 -20.462 1.00 91.19 95 LEU A CA 1
ATOM 749 C C . LEU A 1 95 ? -5.984 -4.239 -21.479 1.00 91.19 95 LEU A C 1
ATOM 751 O O . LEU A 1 95 ? -5.198 -5.045 -21.957 1.00 91.19 95 LEU A O 1
ATOM 755 N N . MET A 1 96 ? -5.929 -2.939 -21.786 1.00 91.06 96 MET A N 1
ATOM 756 C CA . MET A 1 96 ? -4.922 -2.349 -22.681 1.00 91.06 96 MET A CA 1
ATOM 757 C C . MET A 1 96 ? -3.967 -1.443 -21.887 1.00 91.06 96 MET A C 1
ATOM 759 O O . MET A 1 96 ? -4.184 -0.226 -21.829 1.00 91.06 96 MET A O 1
ATOM 763 N N . PRO A 1 97 ? -2.948 -1.998 -21.208 1.00 89.62 97 PRO A N 1
ATOM 764 C CA . PRO A 1 97 ? -2.054 -1.204 -20.375 1.00 89.62 97 PRO A CA 1
ATOM 765 C C . PRO A 1 97 ? -1.108 -0.320 -21.209 1.00 89.62 97 PRO A C 1
ATOM 767 O O . PRO A 1 97 ? -0.643 -0.705 -22.279 1.00 89.62 97 PRO A O 1
ATOM 770 N N . VAL A 1 98 ? -0.781 0.873 -20.693 1.00 90.19 98 VAL A N 1
ATOM 771 C CA . VAL A 1 98 ? 0.159 1.827 -21.314 1.00 90.19 98 VAL A CA 1
ATOM 772 C C . VAL A 1 98 ? 1.257 2.189 -20.321 1.00 90.19 98 VAL A C 1
ATOM 774 O O . VAL A 1 98 ? 0.975 2.605 -19.196 1.00 90.19 98 VAL A O 1
ATOM 777 N N . VAL A 1 99 ? 2.516 2.084 -20.749 1.00 90.75 99 VAL A N 1
ATOM 778 C CA . VAL A 1 99 ? 3.669 2.493 -19.938 1.00 90.75 99 VAL A CA 1
ATOM 779 C C . VAL A 1 99 ? 3.909 3.992 -20.103 1.00 90.75 99 VAL A C 1
ATOM 781 O O . VAL A 1 99 ? 4.216 4.463 -21.196 1.00 90.75 99 VAL A O 1
ATOM 784 N N . GLN A 1 100 ? 3.809 4.742 -19.005 1.00 87.81 100 GLN A N 1
ATOM 785 C CA . GLN A 1 100 ? 4.163 6.161 -18.953 1.00 87.81 100 GLN A CA 1
ATOM 786 C C . GLN A 1 100 ? 5.523 6.328 -18.275 1.00 87.81 100 GLN A C 1
ATOM 788 O O . GLN A 1 100 ? 5.678 6.020 -17.094 1.00 87.81 100 GLN A O 1
ATOM 793 N N . GLN A 1 101 ? 6.513 6.810 -19.025 1.00 84.06 101 GLN A N 1
ATOM 794 C CA . GLN A 1 101 ? 7.859 7.067 -18.516 1.00 84.06 101 GLN A CA 1
ATOM 795 C C . GLN A 1 101 ? 8.003 8.540 -18.125 1.00 84.06 101 GLN A C 1
ATOM 797 O O . GLN A 1 101 ? 7.671 9.430 -18.906 1.00 84.06 101 GLN A O 1
ATOM 802 N N . ALA A 1 102 ? 8.522 8.796 -16.924 1.00 80.88 102 ALA A N 1
ATOM 803 C CA . ALA A 1 102 ? 8.820 10.138 -16.439 1.00 80.88 102 ALA A CA 1
ATOM 804 C C . ALA A 1 102 ? 10.203 10.168 -15.783 1.00 80.88 102 ALA A C 1
ATOM 806 O O . ALA A 1 102 ? 10.582 9.243 -15.065 1.00 80.88 102 ALA A O 1
ATOM 807 N N . VAL A 1 103 ? 10.944 11.252 -16.012 1.00 78.69 103 VAL A N 1
ATOM 808 C CA . VAL A 1 103 ? 12.204 11.521 -15.313 1.00 78.69 103 VAL A CA 1
ATOM 809 C C . VAL A 1 103 ? 11.890 12.366 -14.086 1.00 78.69 103 VAL A C 1
ATOM 811 O O . VAL A 1 103 ? 11.385 13.483 -14.202 1.00 78.69 103 VAL A O 1
ATOM 814 N N . VAL A 1 104 ? 12.180 11.834 -12.899 1.00 75.75 104 VAL A N 1
ATOM 815 C CA . VAL A 1 104 ? 11.970 12.556 -11.642 1.00 75.75 104 VAL A CA 1
ATOM 816 C C . VAL A 1 104 ? 13.142 13.506 -11.412 1.00 75.75 104 VAL A C 1
ATOM 818 O O . VAL A 1 104 ? 14.179 13.110 -10.894 1.00 75.75 104 VAL A O 1
ATOM 821 N N . THR A 1 105 ? 12.979 14.783 -11.759 1.00 77.50 105 THR A N 1
ATOM 822 C CA . THR A 1 105 ? 13.941 15.819 -11.360 1.00 77.50 105 THR A CA 1
ATOM 823 C C . THR A 1 105 ? 13.596 16.301 -9.953 1.00 77.50 105 THR A C 1
ATOM 825 O O . THR A 1 105 ? 12.730 17.161 -9.780 1.00 77.50 105 THR A O 1
ATOM 828 N N . SER A 1 106 ? 14.242 15.745 -8.931 1.00 76.88 106 SER A N 1
ATOM 829 C CA . SER A 1 106 ? 14.131 16.292 -7.574 1.00 76.88 106 SER A CA 1
ATOM 830 C C . SER A 1 106 ? 15.139 17.427 -7.371 1.00 76.88 106 SER A C 1
ATOM 832 O O . SER A 1 106 ? 16.211 17.445 -7.978 1.00 76.88 106 SER A O 1
ATOM 834 N N . GLU A 1 107 ? 14.818 18.388 -6.503 1.00 73.25 107 GLU A N 1
ATOM 835 C CA . GLU A 1 107 ? 15.754 19.460 -6.130 1.00 73.25 107 GLU A CA 1
ATOM 836 C C . GLU A 1 107 ? 17.059 18.904 -5.530 1.00 73.25 107 GLU A C 1
ATOM 838 O O . GLU A 1 107 ? 18.136 19.452 -5.762 1.00 73.25 107 GLU A O 1
ATOM 843 N N . TRP A 1 108 ? 16.971 17.753 -4.856 1.00 65.50 108 TRP A N 1
ATOM 844 C CA . TRP A 1 108 ? 18.117 17.008 -4.337 1.00 65.50 108 TRP A CA 1
ATOM 845 C C . TRP A 1 108 ? 19.018 16.417 -5.436 1.00 65.50 108 TRP A C 1
ATOM 847 O O . TRP A 1 108 ? 20.228 16.315 -5.255 1.00 65.50 108 TRP A O 1
ATOM 857 N N . ASP A 1 109 ? 18.460 16.057 -6.592 1.00 68.69 109 ASP A N 1
ATOM 858 C CA . ASP A 1 109 ? 19.233 15.527 -7.719 1.00 68.69 109 ASP A CA 1
ATOM 859 C C . ASP A 1 109 ? 19.942 16.638 -8.515 1.00 68.69 109 ASP A C 1
ATOM 861 O O . ASP A 1 109 ? 21.098 16.502 -8.919 1.00 68.69 109 ASP A O 1
ATOM 865 N N . ARG A 1 110 ? 19.288 17.801 -8.637 1.00 64.31 110 ARG A N 1
ATOM 866 C CA . ARG A 1 110 ? 19.809 18.976 -9.357 1.00 64.31 110 ARG A CA 1
ATOM 867 C C . ARG A 1 110 ? 21.127 19.497 -8.774 1.00 64.31 110 ARG A C 1
ATOM 869 O O . ARG A 1 110 ? 22.023 19.880 -9.528 1.00 64.31 110 ARG A O 1
ATOM 876 N N . SER A 1 111 ? 21.267 19.494 -7.446 1.00 69.44 111 SER A N 1
ATOM 877 C CA . SER A 1 111 ? 22.487 19.964 -6.775 1.00 69.44 111 SER A CA 1
ATOM 878 C C . SER A 1 111 ? 23.698 19.069 -7.068 1.00 69.44 111 SER A C 1
ATOM 880 O O . SER A 1 111 ? 24.782 19.593 -7.313 1.00 69.44 111 SER A O 1
ATOM 882 N N . ARG A 1 112 ? 23.521 17.741 -7.164 1.00 64.44 112 ARG A N 1
ATOM 883 C CA . ARG A 1 112 ? 24.605 16.798 -7.506 1.00 64.44 112 ARG A CA 1
ATOM 884 C C . ARG A 1 112 ? 25.068 16.923 -8.954 1.00 64.44 112 ARG A C 1
ATOM 886 O O . ARG A 1 112 ? 26.265 16.838 -9.212 1.00 64.44 112 ARG A O 1
ATOM 893 N N . THR A 1 113 ? 24.153 17.183 -9.888 1.00 64.94 113 THR A N 1
ATOM 894 C CA . THR A 1 113 ? 24.527 17.391 -11.297 1.00 64.94 113 THR A CA 1
ATOM 895 C C . THR A 1 113 ? 25.276 18.706 -11.522 1.00 64.94 113 THR A C 1
ATOM 897 O O . THR A 1 113 ? 26.159 18.764 -12.372 1.00 64.94 113 THR A O 1
ATOM 900 N N . MET A 1 114 ? 24.984 19.751 -10.737 1.00 59.50 114 MET A N 1
ATOM 901 C CA . MET A 1 114 ? 25.662 21.048 -10.863 1.00 59.50 114 MET A CA 1
ATOM 902 C C . MET A 1 114 ? 27.065 21.049 -10.233 1.00 59.50 114 MET A C 1
ATOM 904 O O . MET A 1 114 ? 27.947 21.730 -10.747 1.00 59.50 114 MET A O 1
ATOM 908 N N . SER A 1 115 ? 27.318 20.256 -9.184 1.00 59.50 115 SER A N 1
ATOM 909 C CA . SER A 1 115 ? 28.652 20.141 -8.562 1.00 59.50 115 SER A CA 1
ATOM 910 C C . SER A 1 115 ? 29.688 19.387 -9.405 1.00 59.50 115 SER A C 1
ATOM 912 O O . SER A 1 115 ? 30.873 19.458 -9.101 1.00 59.50 115 SER A O 1
ATOM 914 N N . SER A 1 116 ? 29.266 18.668 -10.451 1.00 55.41 116 SER A N 1
ATOM 915 C CA . SER A 1 116 ? 30.166 17.938 -11.359 1.00 55.41 116 SER A CA 1
ATOM 916 C C . SER A 1 116 ? 30.705 18.795 -12.516 1.00 55.41 116 SER A C 1
ATOM 918 O O . SER A 1 116 ? 31.543 18.317 -13.278 1.00 55.41 116 SER A O 1
ATOM 920 N N . CYS A 1 117 ? 30.236 20.038 -12.667 1.00 53.16 117 CYS A N 1
ATOM 921 C CA . CYS A 1 117 ? 30.771 21.019 -13.613 1.00 53.16 117 CYS A CA 1
ATOM 922 C C . CYS A 1 117 ? 31.526 22.107 -12.836 1.00 53.16 117 CYS A C 1
ATOM 924 O O . CYS A 1 117 ? 31.029 23.216 -12.642 1.00 53.16 117 CYS A O 1
ATOM 926 N N . SER A 1 118 ? 32.716 21.781 -12.341 1.00 47.03 118 SER A N 1
ATOM 927 C CA . SER A 1 118 ? 33.727 22.734 -11.861 1.00 47.03 118 SER A CA 1
ATOM 928 C C . SER A 1 118 ? 35.106 22.110 -11.971 1.00 47.03 118 SER A C 1
ATOM 930 O O . SER A 1 118 ? 35.207 20.891 -11.712 1.00 47.03 118 SER A O 1
#

Secondary structure (DSSP, 8-state):
-------------THHHHHHHHHHHHHHHHHHHHHHHHHTPPPPPP-TTS-TTS--HHHHHHHHHHHTSS---S-HHHHHHHHHHHHHHHHHTT------------HHHHHHHHTT--

pLDDT: mean 78.04, std 13.33, range [44.88, 96.81]

Organism: NCBI:txid1289167

Foldseek 3Di:
DDDDDDDPDDDDPPPVVVVVVVVVVVCVVVVVVVVVVVVVDDDDADDPPPDPPDDGPNVVVVVVCVLVVDDDDVPPVSVVVVVVVVCVVCVVVVHDDDDDDDDDDDPVVVVVVV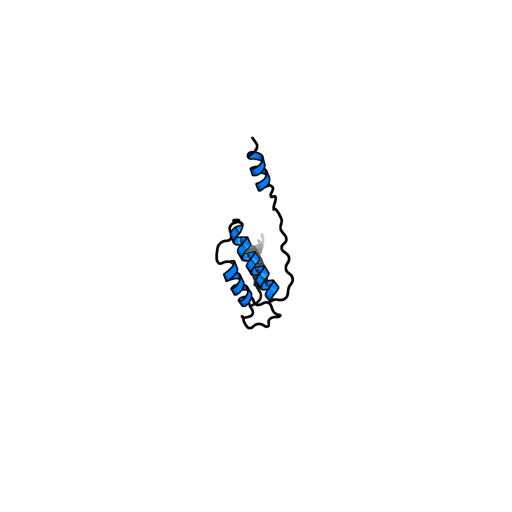VVPD

Radius of gyration: 33.66 Å; chains: 1; bounding box: 58×57×104 Å